Protein AF-A0A0A8IM19-F1 (afdb_monomer)

Organism: NCBI:txid1497951

Foldseek 3Di:
DDDDPQQDDDDDDDDDDADLCQDPPNNPDHDDCVPDDDDDDDDDPDDDAADPVDDPCRSVDPPPPCNDPPNPDDDPVRVVVD

Mean predicted aligned error: 4.13 Å

Secondary structure (DSSP, 8-state):
-----SS------------TTTTTGGGTS---GGGPPP----------S--SSS-TTGGG-TTSGGGSGGGSS--HHHHHH-

Radius of gyration: 19.43 Å; Cα contacts (8 Å, |Δi|>4): 28; chains: 1; bounding box: 35×29×47 Å

InterPro domains:
  IPR000757 Beta-glucanase-like, N-terminal domain [PF00722] (3-35)
  IPR013320 Concanavalin A-like lectin/glucanase domain superfamily [SSF49899] (2-81)
  IPR044791 Beta-glucanase/XTH [PTHR31062] (1-76)

pLDDT: mean 94.98, std 3.5, range [84.0, 98.5]

Structure (mmCIF, N/CA/C/O backbone):
data_AF-A0A0A8IM19-F1
#
_entry.id   AF-A0A0A8IM19-F1
#
loop_
_atom_site.group_PDB
_atom_site.id
_atom_site.type_symbol
_atom_site.label_atom_id
_atom_site.label_alt_id
_atom_site.label_comp_id
_atom_site.label_asym_id
_atom_site.label_entity_id
_atom_site.label_seq_id
_atom_site.pdbx_PDB_ins_code
_atom_site.Cartn_x
_atom_site.Cartn_y
_atom_site.Cartn_z
_atom_site.occupancy
_atom_site.B_iso_or_equiv
_atom_site.auth_seq_id
_atom_site.auth_comp_id
_atom_site.auth_asym_id
_atom_site.auth_atom_id
_atom_site.pdbx_PDB_model_num
ATOM 1 N N . GLY A 1 1 ? -6.336 -20.051 -16.665 1.00 90.88 1 GLY A N 1
ATOM 2 C CA . GLY A 1 1 ? -5.198 -19.459 -15.931 1.00 90.88 1 GLY A CA 1
ATOM 3 C C . GLY A 1 1 ? -5.718 -18.668 -14.747 1.00 90.88 1 GLY A C 1
ATOM 4 O O . GLY A 1 1 ? -6.922 -18.453 -14.682 1.00 90.88 1 GLY A O 1
ATOM 5 N N . ILE A 1 2 ? -4.842 -18.258 -13.831 1.00 95.69 2 ILE A N 1
ATOM 6 C CA . ILE A 1 2 ? -5.196 -17.413 -12.678 1.00 95.69 2 ILE A CA 1
ATOM 7 C C . ILE A 1 2 ? -4.992 -15.934 -13.065 1.00 95.69 2 ILE A C 1
ATOM 9 O O . ILE A 1 2 ? -3.955 -15.632 -13.659 1.00 95.69 2 ILE A O 1
ATOM 13 N N . PRO A 1 3 ? -5.951 -15.024 -12.800 1.00 95.44 3 PRO A N 1
ATOM 14 C CA . PRO A 1 3 ? -5.782 -13.593 -13.068 1.00 95.44 3 PRO A CA 1
ATOM 15 C C . PRO A 1 3 ? -4.569 -12.996 -12.339 1.00 95.44 3 PRO A C 1
ATOM 17 O O . PRO A 1 3 ? -4.294 -13.360 -11.200 1.00 95.44 3 PRO A O 1
ATOM 20 N N . TYR A 1 4 ? -3.869 -12.057 -12.983 1.00 94.56 4 TYR A N 1
ATOM 21 C CA . TYR A 1 4 ? -2.699 -11.369 -12.424 1.00 94.56 4 TYR A CA 1
ATOM 22 C C . TYR A 1 4 ? -2.758 -9.860 -12.729 1.00 94.56 4 TYR A C 1
ATOM 24 O O . TYR A 1 4 ? -3.099 -9.498 -13.865 1.00 94.56 4 TYR A O 1
ATOM 32 N N . PRO A 1 5 ? -2.438 -8.971 -11.766 1.00 93.06 5 PRO A N 1
ATOM 33 C CA . PRO A 1 5 ? -2.505 -7.520 -11.949 1.00 93.06 5 PRO A CA 1
ATOM 34 C C . PRO A 1 5 ? -1.358 -7.026 -12.840 1.00 93.06 5 PRO A C 1
ATOM 36 O O . PRO A 1 5 ? -0.308 -6.608 -12.368 1.00 93.06 5 PRO A O 1
ATOM 39 N N . LYS A 1 6 ? -1.554 -7.109 -14.161 1.00 89.38 6 LYS A N 1
ATOM 40 C CA . LYS A 1 6 ? -0.522 -6.764 -15.153 1.00 89.38 6 LYS A CA 1
ATOM 41 C C . LYS A 1 6 ? -0.753 -5.432 -15.864 1.00 89.38 6 LYS A C 1
ATOM 43 O O . LYS A 1 6 ? 0.202 -4.746 -16.195 1.00 89.38 6 LYS A O 1
ATOM 48 N N . LEU A 1 7 ? -2.009 -5.114 -16.181 1.00 87.81 7 LEU A N 1
ATO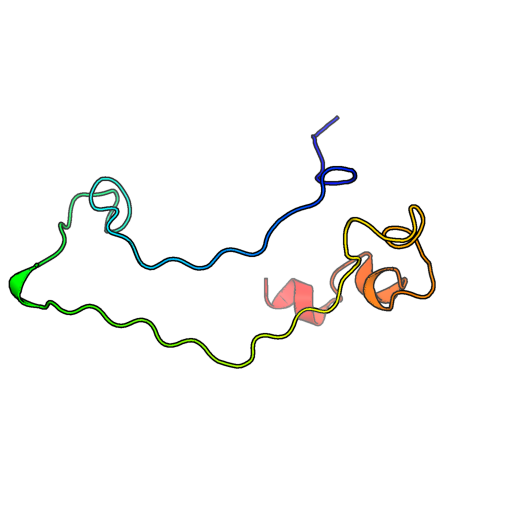M 49 C CA . LEU A 1 7 ? -2.354 -4.067 -17.158 1.00 87.81 7 LEU A CA 1
ATOM 50 C C . LEU A 1 7 ? -3.304 -2.995 -16.612 1.00 87.81 7 LEU A C 1
ATOM 52 O O . LEU A 1 7 ? -3.755 -2.141 -17.368 1.00 87.81 7 LEU A O 1
ATOM 56 N N . GLN A 1 8 ? -3.640 -3.050 -15.325 1.00 92.25 8 GLN A N 1
ATOM 57 C CA . GLN A 1 8 ? -4.531 -2.086 -14.684 1.00 92.25 8 GLN A CA 1
ATOM 58 C C . GLN A 1 8 ? -3.697 -1.200 -13.753 1.00 92.25 8 GLN A C 1
ATOM 60 O O . GLN A 1 8 ? -3.196 -1.709 -12.750 1.00 92.25 8 GLN A O 1
ATOM 65 N N . PRO A 1 9 ? -3.504 0.092 -14.080 1.00 92.81 9 PRO A N 1
ATOM 66 C CA . PRO A 1 9 ? -2.843 1.035 -13.184 1.00 92.81 9 PRO A CA 1
ATOM 67 C C . PRO A 1 9 ? -3.581 1.121 -11.845 1.00 92.81 9 PRO A C 1
ATOM 69 O O . PRO A 1 9 ? -4.809 1.042 -11.805 1.00 92.81 9 PRO A O 1
ATOM 72 N N . MET A 1 10 ? -2.835 1.298 -10.756 1.00 95.19 10 MET A N 1
ATOM 73 C CA . MET A 1 10 ? -3.377 1.309 -9.395 1.00 95.19 10 MET A CA 1
ATOM 74 C C . MET A 1 10 ? -3.079 2.632 -8.692 1.00 95.19 10 MET A C 1
ATOM 76 O O . MET A 1 10 ? -2.077 3.286 -8.975 1.00 95.19 10 MET A O 1
ATOM 80 N N . GLY A 1 11 ? -3.951 3.004 -7.755 1.00 95.12 11 GLY A N 1
ATOM 81 C CA . GLY A 1 11 ? -3.699 4.078 -6.798 1.00 95.12 11 GLY A CA 1
ATOM 82 C C . GLY A 1 11 ? -3.196 3.520 -5.469 1.00 95.12 11 GLY A C 1
ATOM 83 O O . GLY A 1 11 ? -3.587 2.424 -5.067 1.00 95.12 11 GLY A O 1
ATOM 84 N N . VAL A 1 12 ? -2.351 4.285 -4.780 1.00 96.25 12 VAL A N 1
ATOM 85 C CA . VAL A 1 12 ? -1.966 4.006 -3.392 1.00 96.25 12 VAL A CA 1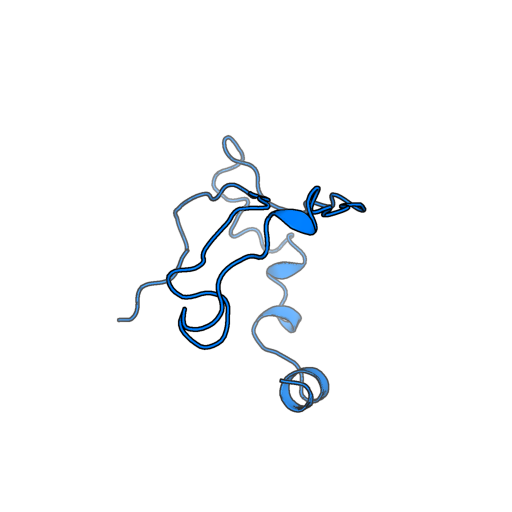
ATOM 86 C C . VAL A 1 12 ? -2.953 4.724 -2.477 1.00 96.25 12 VAL A C 1
ATOM 88 O O . VAL A 1 12 ? -3.141 5.934 -2.595 1.00 96.25 12 VAL A O 1
ATOM 91 N N . PHE A 1 13 ? -3.586 3.983 -1.569 1.00 96.69 13 PHE A N 1
ATOM 92 C CA . PHE A 1 13 ? -4.574 4.509 -0.629 1.00 96.69 13 PHE A CA 1
ATOM 93 C C . PHE A 1 13 ? -4.187 4.141 0.801 1.00 96.69 13 PHE A C 1
ATOM 95 O O . PHE A 1 13 ? -3.715 3.037 1.059 1.00 96.69 13 PHE A O 1
ATOM 102 N N . SER A 1 14 ? -4.428 5.056 1.736 1.00 97.44 14 SER A N 1
ATOM 103 C CA . SER A 1 14 ? -4.279 4.817 3.168 1.00 97.44 14 SER A CA 1
ATOM 104 C C . SER A 1 14 ? -5.504 5.361 3.892 1.00 97.44 14 SER A C 1
ATOM 106 O O . SER A 1 14 ? -5.946 6.474 3.608 1.00 97.44 14 SER A O 1
ATOM 108 N N . THR A 1 15 ? -6.086 4.561 4.786 1.00 97.56 15 THR A N 1
ATOM 109 C CA . THR A 1 15 ? -7.304 4.910 5.528 1.00 97.56 15 THR A CA 1
ATOM 110 C C . THR A 1 15 ? -7.256 4.313 6.932 1.00 97.56 15 THR A C 1
ATOM 112 O O . THR A 1 15 ? -6.744 3.214 7.129 1.00 97.56 15 THR A O 1
ATOM 115 N N . LEU A 1 16 ? -7.805 5.038 7.907 1.00 98.00 16 LEU A N 1
ATOM 116 C CA . LEU A 1 16 ? -8.182 4.507 9.214 1.00 98.00 16 LEU A CA 1
ATOM 117 C C . LEU A 1 16 ? -9.710 4.525 9.264 1.00 98.00 16 LEU A C 1
ATOM 119 O O . LEU A 1 16 ? -10.309 5.590 9.118 1.00 98.00 16 LEU A O 1
ATOM 123 N N . TRP A 1 17 ? -10.327 3.357 9.415 1.00 97.88 17 TRP A N 1
ATOM 124 C CA . TRP A 1 17 ? -11.779 3.202 9.385 1.00 97.88 17 TRP A CA 1
ATOM 125 C C . TRP A 1 17 ? -12.229 2.101 10.351 1.00 97.88 17 TRP A C 1
ATOM 127 O O . TRP A 1 17 ? -11.413 1.320 10.840 1.00 97.88 17 TRP A O 1
ATOM 137 N N . GLU A 1 18 ? -13.521 2.085 10.658 1.00 97.88 18 GLU A N 1
ATOM 138 C CA . GLU A 1 18 ? -14.150 1.140 11.582 1.00 97.88 18 GLU A CA 1
ATOM 139 C C . GLU A 1 18 ? -14.713 -0.064 10.815 1.00 97.88 18 GLU A C 1
ATOM 141 O O . GLU A 1 18 ? -15.350 0.109 9.784 1.00 97.88 18 GLU A O 1
ATOM 146 N N . ALA A 1 19 ? -14.444 -1.277 11.301 1.00 97.62 19 ALA A N 1
ATOM 147 C CA . ALA A 1 19 ? -14.713 -2.526 10.588 1.00 97.62 19 ALA A CA 1
ATOM 148 C C . ALA A 1 19 ? -15.169 -3.655 11.538 1.00 97.62 19 ALA A C 1
ATOM 150 O O . ALA A 1 19 ? -14.724 -4.803 11.444 1.00 97.62 19 ALA A O 1
ATOM 151 N N . ASP A 1 20 ? -16.053 -3.329 12.472 1.00 97.56 20 ASP A N 1
ATOM 152 C CA . ASP A 1 20 ? -16.518 -4.162 13.581 1.00 97.56 20 ASP A CA 1
ATOM 153 C C . ASP A 1 20 ? -17.165 -5.470 13.149 1.00 97.56 20 ASP A C 1
ATOM 155 O O . ASP A 1 20 ? -17.274 -6.394 13.952 1.00 97.56 20 ASP A O 1
ATOM 159 N N . ASP A 1 21 ? -17.648 -5.567 11.916 1.00 97.81 21 ASP A N 1
ATOM 160 C CA . ASP A 1 21 ? -18.294 -6.784 11.430 1.00 97.81 21 ASP A CA 1
ATOM 161 C C . ASP A 1 21 ? -17.299 -7.922 11.182 1.00 97.81 21 ASP A C 1
ATOM 163 O O . ASP A 1 21 ? -17.710 -9.077 11.087 1.00 97.81 21 ASP A O 1
ATOM 167 N N . TRP A 1 22 ? -15.994 -7.632 11.112 1.00 97.88 22 TRP A N 1
ATOM 168 C CA . TRP A 1 22 ? -14.993 -8.661 10.819 1.00 97.88 22 TRP A CA 1
ATOM 169 C C . TRP A 1 22 ? -13.607 -8.442 11.437 1.00 97.88 22 TRP A C 1
ATOM 171 O O . TRP A 1 22 ? -12.897 -9.428 11.646 1.00 97.88 22 TRP A O 1
ATOM 181 N N . ALA A 1 23 ? -13.204 -7.207 11.750 1.00 98.00 23 ALA A N 1
ATOM 182 C CA . ALA A 1 23 ? -11.808 -6.879 12.050 1.00 98.00 23 ALA A CA 1
ATOM 183 C C . ALA A 1 23 ? -11.244 -7.596 13.287 1.00 98.00 23 ALA A C 1
ATOM 185 O O . ALA A 1 23 ? -10.159 -8.176 13.219 1.00 98.00 23 ALA A O 1
ATOM 186 N N . THR A 1 24 ? -11.979 -7.608 14.403 1.00 97.88 24 THR A N 1
ATOM 187 C CA . THR A 1 24 ? -11.492 -8.171 15.674 1.00 97.88 24 THR A CA 1
ATOM 188 C C . THR A 1 24 ? -12.283 -9.419 16.048 1.00 97.88 24 THR A C 1
ATOM 190 O O . THR A 1 24 ? -13.502 -9.377 16.216 1.00 97.88 24 THR A O 1
ATOM 193 N N . ARG A 1 25 ? -11.591 -10.565 16.157 1.00 97.62 25 ARG A N 1
ATOM 194 C CA . ARG A 1 25 ? -12.183 -11.892 16.440 1.00 97.62 25 ARG A CA 1
ATOM 195 C C . ARG A 1 25 ? -13.375 -12.239 15.536 1.00 97.62 25 ARG A C 1
ATOM 197 O O . ARG A 1 25 ? -14.383 -12.759 16.010 1.00 97.62 25 ARG A O 1
ATOM 204 N N . GLY A 1 26 ? -13.269 -11.931 14.244 1.00 97.31 26 GLY A N 1
ATOM 205 C CA . GLY A 1 26 ? -14.352 -12.165 13.284 1.00 97.31 26 GLY A CA 1
ATOM 206 C C . GLY A 1 26 ? -15.609 -11.336 13.567 1.00 97.31 26 GLY A C 1
ATOM 207 O O . GLY A 1 26 ? -16.705 -11.776 13.245 1.00 97.31 26 GLY A O 1
ATOM 208 N N . GLY A 1 27 ? -15.450 -10.181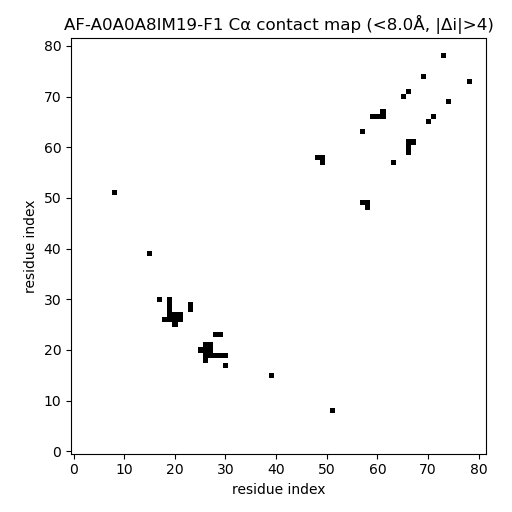 14.220 1.00 97.94 27 GLY A N 1
ATOM 209 C CA . GLY A 1 27 ? -16.509 -9.221 14.523 1.00 97.94 27 GLY A CA 1
ATOM 210 C C . GLY A 1 27 ? -17.206 -9.395 15.875 1.00 97.94 27 GLY A C 1
ATOM 211 O O . GLY A 1 27 ? -18.200 -8.719 16.153 1.00 97.94 27 GLY A O 1
ATOM 212 N N . LEU A 1 28 ? -16.701 -10.292 16.729 1.00 98.06 28 LEU A N 1
ATOM 213 C CA . LEU A 1 28 ? -17.221 -10.501 18.087 1.00 98.06 28 LEU A CA 1
ATOM 214 C C . LEU A 1 28 ? -16.842 -9.375 19.057 1.00 98.06 28 LEU A C 1
ATOM 216 O O . LEU A 1 28 ? -17.559 -9.140 20.027 1.00 98.06 28 LEU A O 1
ATOM 220 N N . GLU A 1 29 ? -15.719 -8.701 18.817 1.00 98.25 29 GLU A N 1
ATOM 221 C CA . GLU A 1 29 ? -15.274 -7.559 19.616 1.00 98.25 29 GLU A CA 1
ATOM 222 C C . GLU A 1 29 ? -15.516 -6.271 18.832 1.00 98.25 29 GLU A C 1
ATOM 224 O O . GLU A 1 29 ? -14.979 -6.095 17.740 1.00 98.25 29 GLU A O 1
ATOM 229 N N . LYS A 1 30 ? -16.355 -5.400 19.399 1.00 98.19 30 LYS A N 1
ATOM 230 C CA . LYS A 1 30 ? -16.766 -4.119 18.817 1.00 98.19 30 LYS A CA 1
ATOM 231 C C . LYS A 1 30 ? -15.873 -2.990 19.312 1.00 98.19 30 LYS A C 1
ATOM 233 O O . LYS A 1 30 ? -15.348 -3.058 20.428 1.00 98.19 30 LYS A O 1
ATOM 238 N N . ILE A 1 31 ? -15.714 -1.955 18.498 1.00 97.81 31 ILE A N 1
ATOM 239 C CA . ILE A 1 31 ? -14.930 -0.778 18.853 1.00 97.81 31 ILE A CA 1
ATOM 240 C C . ILE A 1 31 ? -15.496 -0.100 20.113 1.00 97.81 31 ILE A C 1
ATOM 242 O O . ILE A 1 31 ? -16.697 0.138 20.249 1.00 97.81 31 ILE A O 1
ATOM 246 N N . ASP A 1 32 ? -14.616 0.240 21.054 1.00 98.06 32 ASP A N 1
ATOM 247 C CA . ASP A 1 32 ? -14.980 1.046 22.219 1.00 98.06 32 ASP A CA 1
ATOM 248 C C . ASP A 1 32 ? -14.771 2.530 21.902 1.00 98.06 32 ASP A C 1
ATOM 250 O O . ASP A 1 32 ? -13.674 3.076 22.045 1.00 98.06 32 ASP A O 1
ATOM 254 N N . TRP A 1 33 ? -15.844 3.204 21.487 1.00 98.19 33 TRP A N 1
ATOM 255 C CA . TRP A 1 33 ? -15.819 4.630 21.153 1.00 98.19 33 TRP A CA 1
ATOM 256 C C . TRP A 1 33 ? -15.449 5.544 22.328 1.00 98.19 33 TRP A C 1
ATOM 258 O O . TRP A 1 33 ? -15.032 6.678 22.094 1.00 98.19 33 TRP A O 1
ATOM 268 N N . SER A 1 34 ? -15.517 5.074 23.581 1.00 98.50 34 SER A N 1
ATOM 269 C CA . SER A 1 34 ? -15.023 5.853 24.727 1.00 98.50 34 SER A CA 1
ATOM 270 C C . SER A 1 34 ? -13.498 6.034 24.715 1.00 98.50 34 SER A C 1
ATOM 272 O O . SER A 1 34 ? -12.975 6.895 25.422 1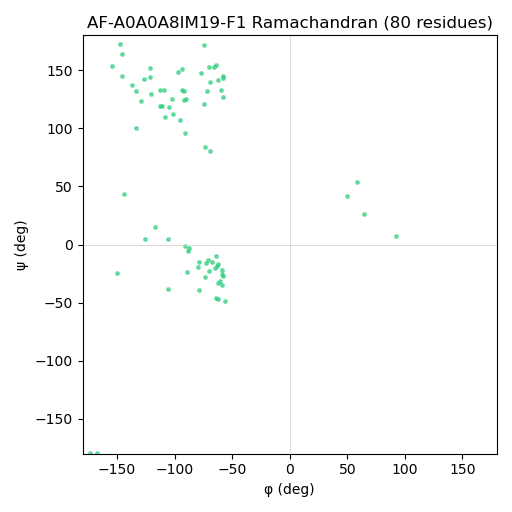.00 98.50 34 SER A O 1
ATOM 274 N N . LYS A 1 35 ? -12.781 5.245 23.902 1.00 98.06 35 LYS A N 1
ATOM 275 C CA . LYS A 1 35 ? -11.327 5.330 23.694 1.00 98.06 35 LYS A CA 1
ATOM 276 C C . LYS A 1 35 ? -10.927 6.248 22.541 1.00 98.06 35 LYS A C 1
ATOM 278 O O . LYS A 1 35 ? -9.735 6.398 22.284 1.00 98.06 35 LYS A O 1
ATOM 283 N N . ALA A 1 36 ? -11.894 6.845 21.848 1.00 97.81 36 ALA A N 1
ATOM 284 C CA . ALA A 1 36 ? -11.623 7.806 20.793 1.00 97.81 36 ALA A CA 1
ATOM 285 C C . ALA A 1 36 ? -10.930 9.072 21.349 1.00 97.81 36 ALA A C 1
ATOM 287 O O . ALA A 1 36 ? -11.139 9.434 22.511 1.00 97.81 36 ALA A O 1
ATOM 288 N N . PRO A 1 37 ? -10.157 9.799 20.519 1.00 98.06 37 PRO A N 1
ATOM 289 C CA . PRO A 1 37 ? -9.867 9.541 19.102 1.00 98.06 37 PRO A CA 1
ATOM 290 C C . PRO A 1 37 ? -8.831 8.431 18.859 1.00 98.06 37 PRO A C 1
ATOM 292 O O . PRO A 1 37 ? -7.876 8.265 19.614 1.00 98.06 37 PRO A O 1
ATOM 295 N N . PHE A 1 38 ? -9.000 7.710 17.747 1.00 98.06 38 PHE A N 1
ATOM 296 C CA . PHE A 1 38 ? -8.051 6.703 17.270 1.00 98.06 38 PHE A CA 1
ATOM 297 C C . PHE A 1 38 ? -7.058 7.351 16.305 1.00 98.06 38 PHE A C 1
ATOM 299 O O . PHE A 1 38 ? -7.463 7.954 15.312 1.00 98.06 38 PHE A O 1
ATOM 306 N N . TYR A 1 39 ? -5.763 7.231 16.588 1.00 98.19 39 TYR A N 1
ATOM 307 C CA . TYR A 1 39 ? -4.717 7.863 15.789 1.00 98.19 39 TYR A CA 1
ATOM 308 C C . TYR A 1 39 ? -3.922 6.842 14.979 1.00 98.19 39 TYR A C 1
ATOM 310 O O . TYR A 1 39 ? -3.437 5.850 15.520 1.00 98.19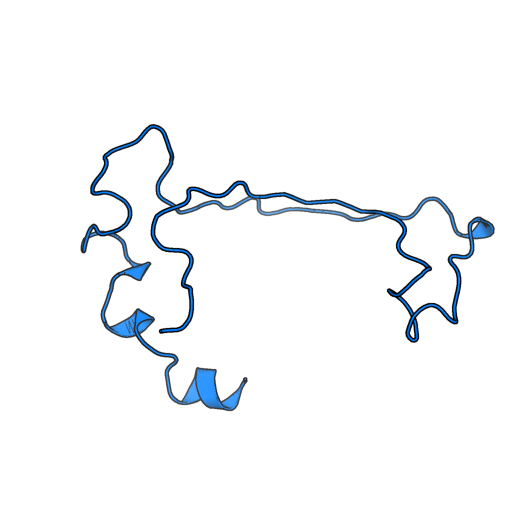 39 TYR A O 1
ATOM 318 N N . ALA A 1 40 ? -3.720 7.148 13.698 1.00 98.06 40 ALA A N 1
ATOM 319 C CA . ALA A 1 40 ? -2.731 6.509 12.842 1.00 98.06 40 ALA A CA 1
ATOM 320 C C . ALA A 1 40 ? -1.766 7.585 12.333 1.00 98.06 40 ALA A C 1
ATOM 322 O O . ALA A 1 40 ? -2.198 8.622 11.829 1.00 98.06 40 ALA A O 1
ATOM 323 N N . TYR A 1 41 ? -0.466 7.344 12.479 1.00 97.94 41 TYR A N 1
ATOM 324 C CA . TYR A 1 41 ? 0.584 8.265 12.052 1.00 97.94 41 TYR A CA 1
ATOM 325 C C . TYR A 1 41 ? 1.357 7.640 10.898 1.00 97.94 41 TYR A C 1
ATOM 327 O O . TYR A 1 41 ? 1.761 6.482 10.974 1.00 97.94 41 TYR A O 1
ATOM 335 N N . TYR A 1 42 ? 1.580 8.424 9.848 1.00 97.62 42 TYR A N 1
ATOM 336 C CA . TYR A 1 42 ? 2.276 7.997 8.640 1.00 97.62 42 TYR A CA 1
ATOM 337 C C . TYR A 1 42 ? 3.490 8.892 8.417 1.00 97.62 42 TYR A C 1
ATOM 339 O O . TYR A 1 42 ? 3.450 10.093 8.693 1.00 97.62 42 TYR A O 1
ATOM 347 N N . LYS A 1 43 ? 4.569 8.302 7.915 1.00 97.94 43 LYS A N 1
ATOM 348 C CA . LYS A 1 43 ? 5.782 8.997 7.484 1.00 97.94 43 LYS A CA 1
ATOM 349 C C . LYS A 1 43 ? 6.401 8.239 6.315 1.00 97.94 43 LYS A C 1
ATOM 351 O O . LYS A 1 43 ? 5.960 7.134 6.017 1.00 97.94 43 LYS A O 1
ATOM 356 N N . ASP A 1 44 ? 7.427 8.829 5.708 1.00 96.94 44 ASP A N 1
ATOM 357 C CA . ASP A 1 44 ? 8.225 8.199 4.652 1.00 96.94 44 ASP A CA 1
ATOM 358 C C . ASP A 1 44 ? 7.370 7.780 3.437 1.00 96.94 44 ASP A C 1
ATOM 360 O O . ASP A 1 44 ? 7.369 6.626 3.020 1.00 96.94 44 ASP A O 1
ATOM 364 N N . PHE A 1 45 ? 6.604 8.730 2.881 1.00 95.94 45 PHE A N 1
ATOM 365 C CA . PHE A 1 45 ? 5.813 8.532 1.659 1.00 95.94 45 PHE A CA 1
ATOM 366 C C . PHE A 1 45 ? 6.722 8.381 0.432 1.00 95.94 45 PHE A C 1
ATOM 368 O O . PHE A 1 45 ? 6.935 9.337 -0.313 1.00 95.94 45 PHE A O 1
ATOM 375 N N . ASP A 1 46 ? 7.259 7.180 0.248 1.00 96.25 46 ASP A N 1
ATOM 376 C CA . ASP A 1 46 ? 8.148 6.832 -0.853 1.00 96.25 46 ASP A CA 1
ATOM 377 C C . ASP A 1 46 ? 7.400 6.041 -1.932 1.00 96.25 46 ASP A C 1
ATOM 379 O O . ASP A 1 46 ? 6.739 5.038 -1.652 1.00 96.25 46 ASP A O 1
ATOM 383 N N . ILE A 1 47 ? 7.456 6.537 -3.168 1.00 95.12 47 ILE A N 1
ATOM 384 C CA . ILE A 1 47 ? 6.777 5.939 -4.320 1.00 95.12 47 ILE A CA 1
ATOM 385 C C . ILE A 1 47 ? 7.768 5.878 -5.477 1.00 95.12 47 ILE A C 1
ATOM 387 O O . ILE A 1 47 ? 7.952 6.846 -6.217 1.00 95.12 47 ILE A O 1
ATOM 391 N N . GLU A 1 48 ? 8.340 4.696 -5.675 1.00 93.81 48 GLU A N 1
ATOM 392 C CA . GLU A 1 48 ? 9.092 4.338 -6.872 1.00 93.81 48 GLU A CA 1
ATOM 393 C C . GLU A 1 48 ? 8.213 3.483 -7.785 1.00 93.81 48 GLU A C 1
ATOM 395 O O . GLU A 1 48 ? 7.849 2.354 -7.457 1.00 93.81 48 GLU A O 1
ATOM 400 N N . GLY A 1 49 ? 7.834 4.023 -8.940 1.00 93.00 49 GLY A N 1
ATOM 401 C CA . GLY A 1 49 ? 6.976 3.298 -9.864 1.00 93.00 49 GLY A CA 1
ATOM 402 C C . GLY A 1 49 ? 6.773 4.002 -11.195 1.00 93.00 49 GLY A C 1
ATOM 403 O O . GLY A 1 49 ? 7.296 5.085 -11.456 1.00 93.00 49 GLY A O 1
ATOM 404 N N . CYS A 1 50 ? 5.975 3.365 -12.045 1.00 93.38 50 CYS A N 1
ATOM 405 C CA . CYS A 1 50 ? 5.598 3.881 -13.353 1.00 93.38 50 CYS A CA 1
ATOM 406 C C . CYS A 1 50 ? 4.258 4.614 -13.283 1.00 93.38 50 CYS A C 1
ATOM 408 O O . CYS A 1 50 ? 3.208 3.983 -13.158 1.00 93.38 50 CYS A O 1
ATOM 410 N N . SER A 1 51 ? 4.287 5.944 -13.378 1.00 92.19 51 SER A N 1
ATOM 411 C CA . SER A 1 51 ? 3.081 6.774 -13.364 1.00 92.19 51 SER A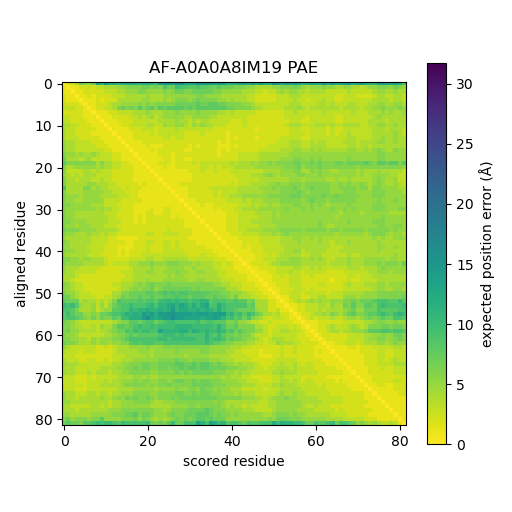 CA 1
ATOM 412 C C . SER A 1 51 ? 2.243 6.614 -14.638 1.00 92.19 51 SER A C 1
ATOM 414 O O . SER A 1 51 ? 2.750 6.311 -15.720 1.00 92.19 51 SER A O 1
ATOM 416 N N . VAL A 1 52 ? 0.934 6.842 -14.507 1.00 91.44 52 VAL A N 1
ATOM 417 C CA . VAL A 1 52 ? -0.017 6.882 -15.623 1.00 91.44 52 VAL A CA 1
ATOM 418 C C . VAL A 1 52 ? -0.832 8.180 -15.511 1.00 91.44 52 VAL A C 1
ATOM 420 O O . VAL A 1 52 ? -1.445 8.396 -14.467 1.00 91.44 52 VAL A O 1
ATOM 423 N N . PRO A 1 53 ? -0.855 9.050 -16.543 1.00 89.94 53 PRO A N 1
ATOM 424 C CA . PRO A 1 53 ? -0.236 8.874 -17.858 1.00 89.94 53 PRO A CA 1
ATOM 425 C C . PRO A 1 53 ? 1.300 8.916 -17.799 1.00 89.94 53 PRO A C 1
ATOM 427 O O . PRO A 1 53 ? 1.890 9.726 -17.092 1.00 89.94 53 PRO A O 1
ATOM 430 N N . GLY A 1 54 ? 1.937 8.039 -18.571 1.00 88.06 54 GLY A N 1
ATOM 431 C CA . GLY A 1 54 ? 3.387 7.888 -18.649 1.00 88.06 54 GLY A CA 1
ATOM 432 C C . GLY A 1 54 ? 3.775 7.012 -19.844 1.00 88.06 54 GLY A C 1
ATOM 433 O O . GLY A 1 54 ? 2.894 6.584 -20.598 1.00 88.06 54 GLY A O 1
ATOM 434 N N . PRO A 1 55 ? 5.074 6.749 -20.067 1.00 87.12 55 PRO A N 1
ATOM 435 C CA . PRO A 1 55 ? 5.515 5.913 -21.176 1.00 87.12 55 PRO A CA 1
ATOM 436 C C . PRO A 1 55 ? 4.881 4.519 -21.096 1.00 87.12 55 PRO A C 1
ATOM 438 O O . PRO A 1 55 ? 5.014 3.834 -20.084 1.00 87.12 55 PRO A O 1
ATOM 441 N N . ALA A 1 56 ? 4.234 4.070 -22.176 1.00 84.00 56 ALA A N 1
ATOM 442 C CA . ALA A 1 56 ? 3.517 2.788 -22.204 1.00 84.00 56 ALA A CA 1
ATOM 443 C C . ALA A 1 56 ? 4.413 1.573 -21.887 1.0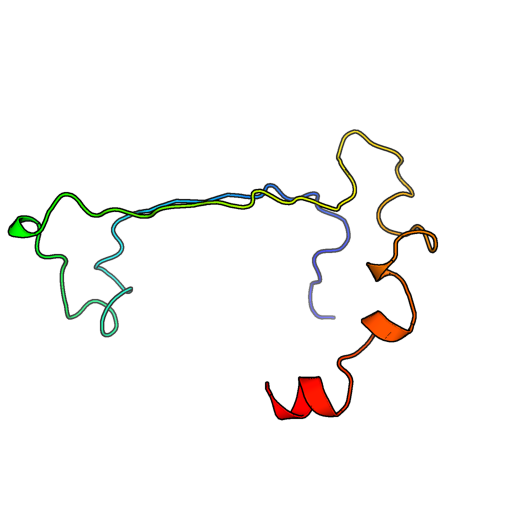0 84.00 56 ALA A C 1
ATOM 445 O O . ALA A 1 56 ? 3.930 0.550 -21.414 1.00 84.00 56 ALA A O 1
ATOM 446 N N . TYR A 1 57 ? 5.720 1.697 -22.129 1.00 86.00 57 TYR A N 1
ATOM 447 C CA . TYR A 1 57 ? 6.716 0.660 -21.865 1.00 86.00 57 TYR A CA 1
ATOM 448 C C . TYR A 1 57 ? 7.303 0.712 -20.450 1.00 86.00 57 TYR A C 1
ATOM 450 O O . TYR A 1 57 ? 8.093 -0.166 -20.111 1.00 86.00 57 TYR A O 1
ATOM 458 N N . CYS A 1 58 ? 6.971 1.725 -19.635 1.00 90.62 58 CYS A N 1
ATOM 459 C CA . CYS A 1 58 ? 7.604 1.915 -18.331 1.00 90.62 58 CYS A CA 1
ATOM 460 C C . CYS A 1 58 ? 7.460 0.658 -17.474 1.00 90.62 58 CYS A C 1
ATOM 462 O O . CYS A 1 58 ? 8.460 0.153 -16.988 1.00 90.62 58 CYS A O 1
ATOM 464 N N . ALA A 1 59 ? 6.251 0.099 -17.364 1.00 86.25 59 ALA A N 1
ATOM 465 C CA . ALA A 1 59 ? 5.981 -1.052 -16.501 1.00 86.25 59 ALA A CA 1
ATOM 466 C C . ALA A 1 59 ? 6.743 -2.333 -16.889 1.00 86.25 59 ALA A C 1
ATOM 468 O O . ALA A 1 59 ? 6.859 -3.222 -16.063 1.00 86.25 59 ALA A O 1
ATOM 469 N N . SER A 1 60 ? 7.253 -2.437 -18.119 1.00 86.19 60 SER A N 1
ATOM 470 C CA . SER A 1 60 ? 8.020 -3.593 -18.607 1.00 86.19 60 SER A CA 1
ATOM 471 C C . SER A 1 60 ? 9.461 -3.232 -18.978 1.00 86.19 60 SER A C 1
ATOM 473 O O . SER A 1 60 ? 10.113 -3.946 -19.739 1.00 86.19 60 SER A O 1
ATOM 475 N N . SER A 1 61 ? 9.935 -2.067 -18.539 1.00 91.56 61 SER A N 1
ATOM 476 C CA . SER A 1 61 ? 11.276 -1.584 -18.840 1.00 91.56 61 SER A CA 1
ATOM 477 C C . SER A 1 61 ? 12.301 -2.353 -18.016 1.00 91.56 61 SER A C 1
ATOM 479 O O . SER A 1 61 ? 12.305 -2.264 -16.792 1.00 91.56 61 SER A O 1
ATOM 481 N N . THR A 1 62 ? 13.247 -3.021 -18.676 1.00 91.88 62 THR A N 1
ATOM 482 C CA . THR A 1 62 ? 14.360 -3.724 -18.010 1.00 91.88 62 THR A CA 1
ATOM 483 C C . THR A 1 62 ? 15.310 -2.789 -17.254 1.00 91.88 62 THR A C 1
ATOM 485 O O . THR A 1 62 ? 16.183 -3.261 -16.536 1.00 91.88 62 THR A O 1
ATOM 488 N N . ASN A 1 63 ? 15.172 -1.470 -17.431 1.00 92.12 63 ASN A N 1
ATOM 489 C CA . ASN A 1 63 ? 15.918 -0.472 -16.664 1.00 92.12 63 ASN A CA 1
ATOM 490 C C . ASN A 1 63 ? 15.338 -0.246 -15.262 1.00 92.12 63 ASN A C 1
ATOM 492 O O . ASN A 1 63 ? 16.001 0.366 -14.428 1.00 92.12 63 ASN A O 1
ATOM 496 N N . ASN A 1 64 ? 14.109 -0.695 -15.001 1.00 94.06 64 ASN A N 1
ATOM 497 C CA . ASN A 1 64 ? 13.557 -0.643 -13.659 1.00 94.06 64 ASN A CA 1
ATOM 498 C C . ASN A 1 64 ? 14.265 -1.685 -12.799 1.00 94.06 64 ASN A C 1
ATOM 500 O O . ASN A 1 64 ? 14.366 -2.847 -13.197 1.00 94.06 64 ASN A O 1
ATOM 504 N N . TRP A 1 65 ? 14.710 -1.299 -11.604 1.00 94.94 65 TRP A N 1
ATOM 505 C CA . TRP A 1 65 ? 15.431 -2.225 -10.732 1.00 94.94 65 TRP A CA 1
ATOM 506 C C . TRP A 1 65 ? 14.590 -3.465 -10.398 1.00 94.94 65 TRP A C 1
ATOM 508 O O . TRP A 1 65 ? 15.131 -4.569 -10.362 1.00 94.94 65 TRP A O 1
ATOM 518 N N . TRP A 1 66 ? 13.269 -3.302 -10.252 1.00 93.88 66 TRP A N 1
ATOM 519 C CA . TRP A 1 66 ? 12.336 -4.383 -9.921 1.00 93.88 66 TRP A CA 1
ATOM 520 C C . TRP A 1 66 ? 12.105 -5.392 -11.056 1.00 93.88 66 TRP A C 1
ATOM 522 O O . TRP A 1 66 ? 11.581 -6.469 -10.800 1.00 93.88 66 TRP A O 1
ATOM 532 N N . GLU A 1 67 ? 12.522 -5.096 -12.292 1.00 93.75 67 GLU A N 1
ATOM 533 C CA . GLU A 1 67 ? 12.475 -6.048 -13.418 1.00 93.75 67 GLU A CA 1
ATOM 534 C C . GLU A 1 67 ? 13.744 -6.928 -13.500 1.00 93.75 67 GLU A C 1
ATOM 536 O O . GLU A 1 67 ? 13.853 -7.811 -14.356 1.00 93.75 67 GLU A O 1
ATOM 541 N N . GLY A 1 68 ? 14.729 -6.707 -12.617 1.00 93.81 68 GLY A N 1
ATOM 542 C CA . GLY A 1 68 ? 15.967 -7.486 -12.566 1.00 93.81 68 GLY A CA 1
ATOM 543 C C . GLY A 1 68 ? 15.749 -8.951 -12.162 1.00 93.81 68 GLY A C 1
ATOM 544 O O . GLY A 1 68 ? 14.836 -9.280 -11.408 1.00 93.81 68 GLY A O 1
ATOM 545 N N . THR A 1 69 ? 16.635 -9.856 -12.599 1.00 94.50 69 THR A N 1
ATOM 546 C CA . THR A 1 69 ? 16.539 -11.304 -12.301 1.00 94.50 69 THR A CA 1
ATOM 547 C C . THR A 1 69 ? 16.527 -11.625 -10.806 1.00 94.50 69 THR A C 1
ATOM 549 O O . THR A 1 69 ? 15.927 -12.616 -10.398 1.00 94.50 69 THR A O 1
ATOM 552 N N . ALA A 1 70 ? 17.135 -10.767 -9.984 1.00 94.88 70 ALA A N 1
ATOM 553 C CA . ALA A 1 70 ? 17.109 -10.872 -8.527 1.00 94.88 70 ALA A CA 1
ATOM 554 C C . ALA A 1 70 ? 15.703 -10.700 -7.916 1.00 94.88 70 ALA A C 1
ATOM 556 O O . ALA A 1 70 ? 15.487 -11.148 -6.797 1.00 94.88 70 ALA A O 1
ATOM 557 N N . TYR A 1 71 ? 14.757 -10.090 -8.639 1.00 94.75 71 TYR A N 1
ATOM 558 C CA . TYR A 1 71 ? 13.393 -9.802 -8.179 1.00 94.75 71 TYR A CA 1
ATOM 559 C C . TYR A 1 71 ? 12.334 -10.729 -8.797 1.00 94.75 71 TYR A C 1
ATOM 561 O O . TYR A 1 71 ? 11.143 -10.571 -8.546 1.00 94.75 71 TYR A O 1
ATOM 569 N N . GLN A 1 72 ? 12.750 -11.730 -9.581 1.00 94.94 72 GLN A N 1
ATOM 570 C CA . GLN A 1 72 ? 11.835 -12.719 -10.168 1.00 94.94 72 GLN A CA 1
ATOM 571 C C . GLN A 1 72 ? 11.419 -13.814 -9.173 1.00 94.94 72 GLN A C 1
ATOM 573 O O . GLN A 1 72 ? 10.418 -14.496 -9.391 1.00 94.94 72 GLN A O 1
ATOM 578 N N . ALA A 1 73 ? 12.179 -13.992 -8.090 1.00 96.44 73 ALA A N 1
ATOM 579 C CA . ALA A 1 73 ? 11.856 -14.887 -6.986 1.00 96.44 73 ALA A CA 1
ATOM 580 C C . ALA A 1 73 ? 12.529 -14.406 -5.694 1.00 96.44 73 ALA A C 1
ATOM 582 O O . ALA A 1 73 ? 13.588 -13.785 -5.739 1.00 96.44 73 ALA A O 1
ATOM 583 N N . LEU A 1 74 ? 11.941 -14.751 -4.546 1.00 97.00 74 LEU A N 1
ATOM 584 C CA . LEU A 1 74 ? 12.588 -14.566 -3.246 1.00 97.00 74 LEU A CA 1
ATOM 585 C C . LEU A 1 74 ? 13.875 -15.398 -3.168 1.00 97.00 74 LEU A C 1
ATOM 587 O O . LEU A 1 74 ? 13.912 -16.550 -3.616 1.00 97.00 74 LEU A O 1
ATOM 591 N N . ASN A 1 75 ? 14.918 -14.850 -2.548 1.00 96.06 75 ASN A N 1
ATOM 592 C CA . ASN A 1 75 ? 16.130 -15.614 -2.262 1.00 96.06 75 ASN A CA 1
ATOM 593 C C . ASN A 1 75 ? 15.923 -16.597 -1.089 1.00 96.06 75 ASN A C 1
ATOM 595 O O . ASN A 1 75 ? 14.916 -16.567 -0.381 1.00 96.06 75 ASN A O 1
ATOM 599 N N . ALA A 1 76 ? 16.904 -17.474 -0.847 1.00 97.31 76 ALA A N 1
ATOM 600 C CA . ALA A 1 76 ? 16.795 -18.526 0.169 1.00 97.31 76 ALA A CA 1
ATOM 601 C C . ALA A 1 76 ? 16.580 -18.003 1.606 1.00 97.31 76 ALA A C 1
ATOM 603 O O . ALA A 1 76 ? 15.938 -18.673 2.415 1.00 97.31 76 ALA A O 1
ATOM 604 N N . LEU A 1 77 ? 17.112 -16.822 1.943 1.00 97.69 77 LEU A N 1
ATOM 605 C CA . LEU A 1 77 ? 16.936 -16.221 3.268 1.00 97.69 77 LEU A CA 1
ATOM 606 C C . LEU A 1 77 ? 15.567 -15.553 3.410 1.00 97.69 77 LEU A C 1
ATOM 608 O O . LEU A 1 77 ? 14.956 -15.661 4.470 1.00 97.69 77 LEU A O 1
ATOM 612 N N . GLU A 1 78 ? 15.081 -14.891 2.362 1.00 97.38 78 GLU A N 1
ATOM 613 C CA . GLU A 1 78 ? 13.735 -14.307 2.313 1.00 97.38 78 GLU A CA 1
ATOM 614 C C . GLU A 1 78 ? 12.662 -15.388 2.381 1.00 97.38 78 GLU A C 1
ATOM 616 O O . GLU A 1 78 ? 11.754 -15.293 3.201 1.00 97.38 78 GLU A O 1
ATOM 621 N N . TYR A 1 79 ? 12.817 -16.463 1.606 1.00 96.88 79 TYR A N 1
ATOM 622 C CA . TYR A 1 79 ? 11.885 -17.588 1.619 1.00 96.88 79 TYR A CA 1
ATOM 623 C C . TYR A 1 79 ? 11.823 -18.280 2.985 1.00 96.88 79 TYR A C 1
ATOM 625 O O . TYR A 1 79 ? 10.774 -18.752 3.396 1.00 96.88 79 TYR A O 1
ATOM 633 N N . ARG A 1 80 ? 12.939 -18.316 3.724 1.00 97.25 80 ARG A N 1
ATOM 634 C CA . ARG A 1 80 ? 12.968 -18.848 5.095 1.00 97.25 80 ARG A CA 1
ATOM 635 C C . ARG A 1 80 ? 12.238 -17.951 6.108 1.00 97.25 80 ARG A C 1
ATOM 637 O O . ARG A 1 80 ? 11.906 -18.428 7.190 1.00 97.25 80 ARG A O 1
ATOM 644 N N . ARG A 1 81 ? 12.082 -16.656 5.816 1.00 96.75 81 ARG A N 1
ATOM 645 C CA . ARG A 1 81 ? 11.408 -15.686 6.698 1.00 96.75 81 ARG A CA 1
ATOM 646 C C . ARG A 1 81 ? 9.903 -15.596 6.452 1.00 96.75 81 ARG A C 1
ATOM 648 O O . ARG A 1 81 ? 9.212 -15.124 7.350 1.00 96.75 81 ARG A O 1
ATOM 655 N N . TYR A 1 82 ? 9.450 -15.971 5.257 1.00 91.94 82 TYR A N 1
ATOM 656 C 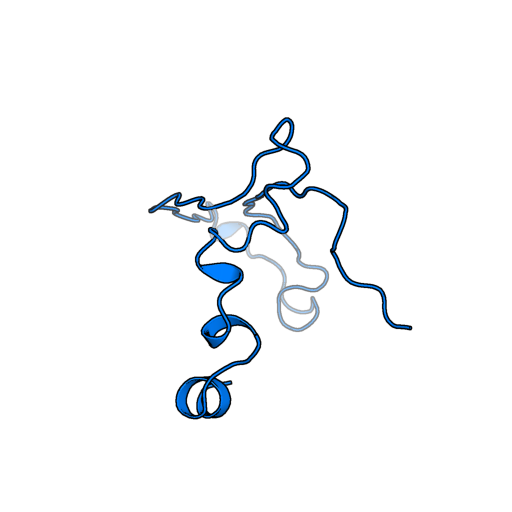CA . TYR A 1 82 ? 8.035 -16.100 4.913 1.00 91.94 82 TYR A CA 1
ATOM 657 C C . TYR A 1 82 ? 7.404 -17.278 5.663 1.00 91.94 82 TY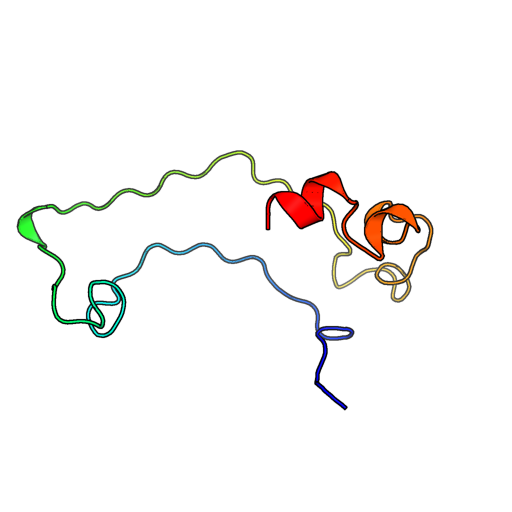R A C 1
ATOM 659 O O . TYR A 1 82 ? 6.305 -17.081 6.224 1.00 91.94 82 TYR A O 1
#

Sequence (82 aa):
GIPYPKLQPMGVFSTLWEADDWATRGGLEKIDWSKAPFYAYYKDFDIEGCSVPGPAYCASSTNNWWEGTAYQALNALEYRRY

Solvent-accessible surface area (backbone atoms only — not comparable to full-atom values): 6048 Å² total; per-residue (Å²): 136,81,91,73,96,79,86,69,89,82,83,91,83,88,85,90,83,90,51,41,78,46,74,38,82,68,27,76,49,66,82,64,72,90,66,55,83,84,86,85,87,86,77,84,92,78,84,89,78,71,62,82,93,55,68,89,57,49,86,75,34,76,84,41,75,74,62,33,80,79,59,75,52,78,51,79,69,56,58,72,70,109